Protein AF-A0A528B324-F1 (afdb_monomer_lite)

Sequence (146 aa):
VAGEVAEGSLKGKTLTFVSYGGIYQDGQIAALKEFVDKSGVTLLSDGPTEISKLQAQVESGNVTWDVVDTGDFPPYVYCGKLFQKLDFSKIDTSNIPEGQISECSVPAMNYGVVLMYNTEKYKDNPPKSWKDFFDIEKFPGSRALE

pLDDT: mean 93.95, std 6.39, range [51.62, 98.44]

Structure (mmCIF, N/CA/C/O backbone):
data_AF-A0A528B324-F1
#
_entry.id   AF-A0A528B324-F1
#
loop_
_atom_site.group_PDB
_atom_site.id
_atom_site.type_symbol
_atom_site.label_atom_id
_atom_site.label_alt_id
_atom_site.label_comp_id
_atom_site.label_asym_id
_atom_site.label_entity_id
_atom_site.label_seq_id
_atom_site.pdbx_PDB_ins_code
_atom_site.Cartn_x
_atom_site.Cartn_y
_atom_site.Cartn_z
_atom_site.occupancy
_atom_site.B_iso_or_equiv
_atom_site.auth_seq_id
_atom_site.auth_comp_id
_atom_site.auth_asym_id
_atom_site.auth_atom_id
_atom_site.pdbx_PDB_model_num
ATOM 1 N N . VAL A 1 1 ? -22.427 9.875 6.809 1.00 51.62 1 VAL A N 1
ATOM 2 C CA . VAL A 1 1 ? -22.596 9.150 5.524 1.00 51.62 1 VAL A CA 1
ATOM 3 C C . VAL A 1 1 ? -21.390 8.233 5.320 1.00 51.62 1 VAL A C 1
ATOM 5 O O . VAL A 1 1 ? -20.377 8.467 5.971 1.00 51.62 1 VAL A O 1
ATOM 8 N N . ALA A 1 2 ? -21.481 7.156 4.529 1.00 59.00 2 ALA A N 1
ATOM 9 C CA . ALA A 1 2 ? -20.286 6.379 4.169 1.00 59.00 2 ALA A CA 1
ATOM 10 C C . ALA A 1 2 ? -19.247 7.330 3.544 1.00 59.00 2 ALA A C 1
ATOM 12 O O . ALA A 1 2 ? -19.611 8.168 2.725 1.00 59.00 2 ALA A O 1
ATOM 13 N N . GLY A 1 3 ? -17.996 7.279 4.003 1.00 67.88 3 GLY A N 1
ATOM 14 C CA . GLY A 1 3 ? -16.953 8.230 3.590 1.00 67.88 3 GLY A CA 1
ATOM 15 C C . GLY A 1 3 ? -16.919 9.569 4.347 1.00 67.88 3 GLY A C 1
ATOM 16 O O . GLY A 1 3 ? -15.973 10.329 4.170 1.00 67.88 3 GLY A O 1
ATOM 17 N N . GLU A 1 4 ? -17.873 9.861 5.240 1.00 81.75 4 GLU A N 1
ATOM 18 C CA . GLU A 1 4 ? -17.789 11.026 6.134 1.00 81.75 4 GLU A CA 1
ATOM 19 C C . GLU A 1 4 ? -17.198 10.653 7.495 1.00 81.75 4 GLU A C 1
ATOM 21 O O . GLU A 1 4 ? -17.642 9.716 8.161 1.00 81.75 4 GLU A O 1
ATOM 26 N N . VAL A 1 5 ? -16.234 11.452 7.948 1.00 88.94 5 VAL A N 1
ATOM 27 C CA . VAL A 1 5 ? -15.566 11.278 9.240 1.00 88.94 5 VAL A CA 1
ATOM 28 C C . VAL A 1 5 ? -16.228 12.183 10.271 1.00 88.94 5 VAL A C 1
ATOM 30 O O . VAL A 1 5 ? -16.088 13.404 10.212 1.00 88.94 5 VAL A O 1
ATOM 33 N N . ALA A 1 6 ? -16.956 11.593 11.218 1.00 91.88 6 ALA A N 1
ATOM 34 C CA . ALA A 1 6 ? -17.537 12.347 12.324 1.00 91.88 6 ALA A CA 1
ATOM 35 C C . ALA A 1 6 ? -16.450 12.790 13.321 1.00 91.88 6 ALA A C 1
ATOM 37 O O . ALA A 1 6 ? -15.565 12.005 13.679 1.00 91.88 6 ALA A O 1
ATOM 38 N N . GLU A 1 7 ? -16.554 14.036 13.787 1.00 96.56 7 GLU A N 1
ATOM 39 C CA . GLU A 1 7 ? -15.599 14.656 14.709 1.00 96.56 7 GLU A CA 1
ATOM 40 C C . GLU A 1 7 ? -15.439 13.827 15.994 1.00 96.56 7 GLU A C 1
ATOM 42 O O . GLU A 1 7 ? -16.407 13.527 16.696 1.00 96.56 7 GLU A O 1
ATOM 47 N N . GLY A 1 8 ? -14.204 13.447 16.314 1.00 96.38 8 GLY A N 1
ATOM 48 C CA . GLY A 1 8 ? -13.853 12.674 17.501 1.00 96.38 8 GLY A CA 1
ATOM 49 C C . GLY A 1 8 ? -14.378 11.235 17.540 1.00 96.38 8 GLY A C 1
ATOM 50 O O . GLY A 1 8 ? -14.309 10.611 18.600 1.00 96.38 8 GLY A O 1
ATOM 51 N N . SER A 1 9 ? -14.891 10.706 16.425 1.00 95.31 9 SER A N 1
ATOM 52 C CA . SER A 1 9 ? -15.500 9.367 16.334 1.00 95.31 9 SER A CA 1
ATOM 53 C C . SER A 1 9 ? -14.598 8.214 16.781 1.00 95.31 9 SER A C 1
ATOM 55 O O . SER A 1 9 ? -15.108 7.161 17.161 1.00 95.31 9 SER A O 1
ATOM 57 N N . LEU A 1 10 ? -13.277 8.407 16.775 1.00 96.44 10 LEU A N 1
ATOM 58 C CA . LEU A 1 10 ? -12.278 7.391 17.106 1.00 96.44 10 LEU A CA 1
ATOM 59 C C . LEU A 1 10 ? -11.306 7.846 18.209 1.00 96.44 10 LEU A C 1
ATOM 61 O O . LEU A 1 10 ? -10.233 7.263 18.365 1.00 96.44 10 LEU A O 1
ATOM 65 N N . LYS A 1 11 ? -11.669 8.853 19.018 1.00 97.19 11 LYS A N 1
ATOM 66 C CA . LYS A 1 11 ? -10.834 9.302 20.148 1.00 97.19 11 LYS A CA 1
ATOM 67 C C . LYS A 1 11 ? -10.499 8.148 21.096 1.00 97.19 11 LYS A C 1
ATOM 69 O O . LYS A 1 11 ? -11.376 7.412 21.547 1.00 97.19 11 LYS A O 1
ATOM 74 N N . GLY A 1 12 ? -9.213 8.012 21.420 1.00 97.50 12 GLY A N 1
ATOM 75 C CA . GLY A 1 12 ? -8.701 6.940 22.281 1.00 97.50 12 GLY A CA 1
ATOM 76 C C . GLY A 1 12 ? -8.614 5.569 21.602 1.00 97.50 12 GLY A C 1
ATOM 77 O O . GLY A 1 12 ? -8.335 4.579 22.277 1.00 97.50 12 GLY A O 1
ATOM 78 N N . LYS A 1 13 ? -8.859 5.491 20.289 1.00 98.06 13 LYS A N 1
ATOM 79 C CA . LYS A 1 13 ? -8.572 4.312 19.469 1.00 98.06 13 LYS A CA 1
ATOM 80 C C . LYS A 1 13 ? -7.230 4.478 18.768 1.00 98.06 13 LYS A C 1
ATOM 82 O O . LYS A 1 13 ? -6.793 5.595 18.497 1.00 98.06 13 LYS A O 1
ATOM 87 N N . THR A 1 14 ? -6.619 3.345 18.461 1.00 98.12 14 THR A N 1
ATOM 88 C CA . THR A 1 14 ? -5.399 3.256 17.667 1.00 98.12 14 THR A CA 1
ATOM 89 C C . THR A 1 14 ? -5.721 2.496 16.391 1.00 98.12 14 THR A C 1
ATOM 91 O O . THR A 1 14 ? -6.478 1.530 16.449 1.00 98.12 14 THR A O 1
ATOM 94 N N . LEU A 1 15 ? -5.171 2.954 15.271 1.00 97.94 15 LEU A N 1
ATOM 95 C CA . LEU A 1 15 ? -5.249 2.301 13.970 1.00 97.94 15 LEU A CA 1
ATOM 96 C C . LEU A 1 15 ? -3.831 2.136 13.428 1.00 97.94 15 LEU A C 1
ATOM 98 O O . LEU A 1 15 ? -3.104 3.123 13.341 1.00 97.94 15 LEU A O 1
ATOM 102 N N . THR A 1 16 ? 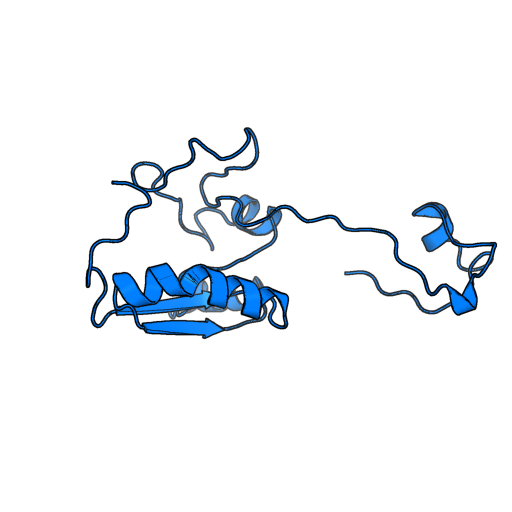-3.441 0.930 13.038 1.00 98.44 16 THR A N 1
ATOM 103 C CA . THR A 1 16 ? -2.162 0.658 12.375 1.00 98.44 16 THR A CA 1
ATOM 104 C C . THR A 1 16 ? -2.370 0.540 10.870 1.00 98.44 16 THR A C 1
ATOM 106 O O . THR A 1 16 ? -3.013 -0.400 10.395 1.00 98.44 16 THR A O 1
ATOM 109 N N . PHE A 1 17 ? -1.796 1.483 10.122 1.00 98.19 17 PHE A N 1
ATOM 110 C CA . PHE A 1 17 ? -1.721 1.444 8.664 1.00 98.19 17 PHE A CA 1
ATOM 111 C C . PHE A 1 17 ? -0.389 0.836 8.213 1.00 98.19 17 PHE A C 1
ATOM 113 O O . PHE A 1 17 ? 0.674 1.183 8.735 1.00 98.19 17 PHE A O 1
ATOM 120 N N . VAL A 1 18 ? -0.443 -0.071 7.243 1.00 98.00 18 VAL A N 1
ATOM 121 C CA . VAL A 1 18 ? 0.716 -0.837 6.775 1.00 98.00 18 VAL A CA 1
ATOM 122 C C . VAL A 1 18 ? 0.862 -0.695 5.274 1.00 98.00 18 VAL A C 1
ATOM 124 O O . VAL A 1 18 ? -0.118 -0.830 4.548 1.00 98.00 18 VAL A O 1
ATOM 127 N N . SER A 1 19 ? 2.081 -0.425 4.817 1.00 97.00 19 SER A N 1
ATOM 128 C CA . SER A 1 19 ? 2.418 -0.307 3.398 1.00 97.00 19 SER A CA 1
ATOM 129 C C . SER A 1 19 ? 3.907 -0.621 3.181 1.00 97.00 19 SER A C 1
ATOM 131 O O . SER A 1 19 ? 4.582 -1.143 4.069 1.00 97.00 19 SER A O 1
ATOM 133 N N . TYR A 1 20 ? 4.431 -0.348 1.989 1.00 94.25 20 TYR A N 1
ATOM 134 C CA . TYR A 1 20 ? 5.774 -0.713 1.529 1.00 94.25 20 TYR A CA 1
ATOM 135 C C . TYR A 1 20 ? 6.892 0.264 1.940 1.00 94.25 20 TYR A C 1
ATOM 137 O O . TYR A 1 20 ? 8.053 0.061 1.585 1.00 94.25 20 TYR A O 1
ATOM 145 N N . GLY A 1 21 ? 6.583 1.308 2.710 1.00 94.12 21 GLY A N 1
ATOM 146 C CA . GLY A 1 21 ? 7.554 2.294 3.178 1.00 94.12 21 GLY A CA 1
ATOM 147 C C . GLY A 1 21 ? 7.946 3.353 2.144 1.00 94.12 21 GLY A C 1
ATOM 148 O O . GLY A 1 21 ? 7.334 3.514 1.084 1.00 94.12 21 GLY A O 1
ATOM 149 N N . GLY A 1 22 ? 8.989 4.110 2.494 1.00 93.81 22 GLY A N 1
ATOM 150 C CA . GLY A 1 22 ? 9.540 5.188 1.674 1.00 93.81 22 GLY A CA 1
ATOM 151 C C . GLY A 1 22 ? 8.537 6.300 1.352 1.00 93.81 22 GLY A C 1
ATOM 152 O O . GLY A 1 22 ? 7.494 6.439 1.987 1.00 93.81 22 GLY A O 1
ATOM 153 N N . ILE A 1 23 ? 8.845 7.064 0.299 1.00 94.81 23 ILE A N 1
ATOM 154 C CA . ILE A 1 23 ? 8.031 8.212 -0.138 1.00 94.81 23 ILE A CA 1
ATOM 155 C C . ILE A 1 23 ? 6.584 7.835 -0.477 1.00 94.81 23 ILE A C 1
ATOM 157 O O . ILE A 1 23 ? 5.694 8.681 -0.442 1.00 94.81 23 ILE A O 1
ATOM 161 N N . TYR A 1 24 ? 6.359 6.569 -0.831 1.00 93.31 24 TYR A N 1
ATOM 162 C CA . TYR A 1 24 ? 5.043 6.059 -1.160 1.00 93.31 24 TYR A CA 1
ATOM 163 C C . TYR A 1 24 ? 4.154 6.007 0.088 1.00 93.31 24 TYR A C 1
ATOM 165 O O . TYR A 1 24 ? 3.102 6.649 0.118 1.00 93.31 24 TYR A O 1
ATOM 173 N N . GLN A 1 25 ? 4.618 5.341 1.150 1.00 96.00 25 GLN A N 1
ATOM 174 C CA . GLN A 1 25 ? 3.884 5.292 2.414 1.00 96.00 25 GLN A CA 1
ATOM 175 C C . GLN A 1 25 ? 3.799 6.667 3.082 1.00 96.00 25 GLN A C 1
ATOM 177 O O . GLN A 1 25 ? 2.744 7.006 3.616 1.00 96.00 25 GLN A O 1
ATOM 182 N N . ASP A 1 26 ? 4.837 7.502 2.985 1.00 96.12 26 ASP A N 1
ATOM 183 C CA . ASP A 1 26 ? 4.781 8.887 3.476 1.00 96.12 26 ASP A CA 1
ATOM 184 C C . ASP A 1 26 ? 3.624 9.668 2.826 1.00 96.12 26 ASP A C 1
ATOM 186 O O . ASP A 1 26 ? 2.877 10.378 3.506 1.00 96.12 26 ASP A O 1
ATOM 190 N N . GLY A 1 27 ? 3.429 9.497 1.513 1.00 96.38 27 GLY A N 1
ATOM 191 C CA . GLY A 1 27 ? 2.314 10.087 0.774 1.00 96.38 27 GLY A CA 1
ATOM 192 C C . GLY A 1 27 ? 0.947 9.574 1.232 1.00 96.38 27 GLY A C 1
ATOM 193 O O . GLY A 1 27 ? 0.019 10.367 1.395 1.00 96.38 27 GLY A O 1
ATOM 194 N N . GLN A 1 28 ? 0.818 8.272 1.499 1.00 96.56 28 GLN A N 1
ATOM 195 C CA . GLN A 1 28 ? -0.420 7.681 2.022 1.00 96.56 28 GLN A CA 1
ATOM 196 C C . GLN A 1 28 ? -0.750 8.203 3.427 1.00 96.56 28 GLN A C 1
ATOM 198 O O . GLN A 1 28 ? -1.884 8.602 3.688 1.00 96.56 28 GLN A O 1
ATOM 203 N N . ILE A 1 29 ? 0.240 8.275 4.321 1.00 97.12 29 ILE A N 1
ATOM 204 C CA . ILE A 1 29 ? 0.065 8.828 5.671 1.00 97.12 29 ILE A CA 1
ATOM 205 C C . ILE A 1 29 ? -0.338 10.306 5.602 1.00 97.12 29 ILE A C 1
ATOM 207 O O . ILE A 1 29 ? -1.242 10.734 6.323 1.00 97.12 29 ILE A O 1
ATOM 211 N N . ALA A 1 30 ? 0.269 11.085 4.702 1.00 96.94 30 ALA A N 1
ATOM 212 C CA . ALA A 1 30 ? -0.131 12.470 4.469 1.00 96.94 30 ALA A CA 1
ATOM 213 C C . ALA A 1 30 ? -1.581 12.577 3.964 1.00 96.94 30 ALA A C 1
ATOM 215 O O . ALA A 1 30 ? -2.324 13.440 4.435 1.00 96.94 30 ALA A O 1
ATOM 216 N N . ALA A 1 31 ? -2.012 11.683 3.069 1.00 95.19 31 ALA A N 1
ATOM 217 C CA . ALA A 1 31 ? -3.391 11.634 2.577 1.00 95.19 31 ALA A CA 1
ATOM 218 C C . ALA A 1 31 ? -4.407 11.276 3.680 1.00 95.19 31 ALA A C 1
ATOM 220 O O . ALA A 1 31 ? -5.537 11.760 3.661 1.00 95.19 31 ALA A O 1
ATOM 221 N N . LEU A 1 32 ? -4.003 10.489 4.682 1.00 95.75 32 LEU A N 1
ATOM 222 C CA . LEU A 1 32 ? -4.840 10.132 5.834 1.00 95.75 32 LEU A CA 1
ATOM 223 C C . LEU A 1 32 ? -4.936 11.239 6.896 1.00 95.75 32 LEU A C 1
ATOM 225 O O . LEU A 1 32 ? -5.742 11.121 7.821 1.00 95.75 32 LEU A O 1
ATOM 229 N N . LYS A 1 33 ? -4.158 12.323 6.786 1.00 96.56 33 LYS A N 1
ATOM 230 C CA . LYS A 1 33 ? -4.074 13.359 7.825 1.00 96.56 33 LYS A CA 1
ATOM 231 C C . LYS A 1 33 ? -5.431 13.962 8.193 1.00 96.56 33 LYS A C 1
ATOM 233 O O . LYS A 1 33 ? -5.725 14.106 9.375 1.00 96.56 33 LYS A O 1
ATOM 238 N N . GLU A 1 34 ? -6.263 14.292 7.209 1.00 96.12 34 GLU A N 1
ATOM 239 C CA . GLU A 1 34 ? -7.579 14.886 7.476 1.00 96.12 34 GLU A CA 1
ATOM 240 C C . GLU A 1 34 ? -8.492 13.925 8.253 1.00 96.12 34 GLU A C 1
ATOM 242 O O . GLU A 1 34 ? -9.180 14.337 9.189 1.00 96.12 34 GLU A O 1
ATOM 247 N N . PHE A 1 35 ? -8.463 12.634 7.905 1.00 95.56 35 PHE A N 1
ATOM 248 C CA . PHE A 1 35 ? -9.181 11.594 8.638 1.00 95.56 35 PHE A CA 1
ATOM 249 C C . PHE A 1 35 ? -8.681 11.489 10.081 1.00 95.56 35 PHE A C 1
ATOM 251 O O . PHE A 1 35 ? -9.498 11.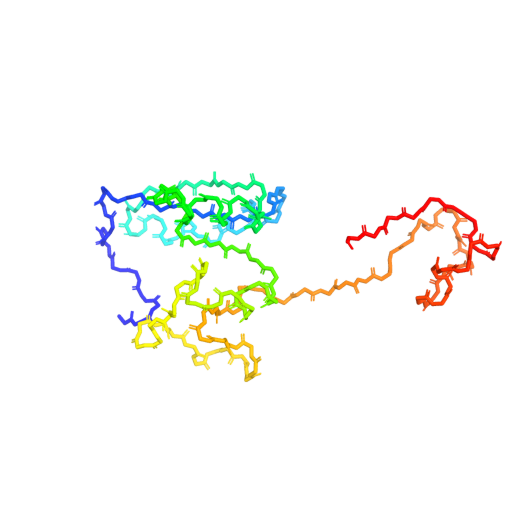419 11.001 1.00 95.56 35 PHE A O 1
ATOM 258 N N . VAL A 1 36 ? -7.364 11.507 10.295 1.00 97.62 36 VAL A N 1
ATOM 259 C CA . VAL A 1 36 ? -6.757 11.440 11.632 1.00 97.62 36 VAL A CA 1
ATOM 260 C C . VAL A 1 36 ? -7.168 12.636 12.484 1.00 97.62 36 VAL A C 1
ATOM 262 O O . VAL A 1 36 ? -7.678 12.446 13.588 1.00 97.62 36 VAL A O 1
ATOM 265 N N . ASP A 1 37 ? -7.019 13.850 11.954 1.00 97.75 37 ASP A N 1
ATOM 266 C CA . ASP A 1 37 ? -7.326 15.085 12.677 1.00 97.75 37 ASP A CA 1
ATOM 267 C C . ASP A 1 37 ? -8.811 15.146 13.077 1.00 97.75 37 ASP A C 1
ATOM 269 O O . ASP A 1 37 ? -9.122 15.429 14.233 1.00 97.75 37 ASP A O 1
ATOM 273 N N . LYS A 1 38 ? -9.730 14.820 12.153 1.00 97.62 38 LYS A N 1
ATOM 274 C CA . LYS A 1 38 ? -11.181 14.831 12.415 1.00 97.62 38 LYS A CA 1
ATOM 275 C C . LYS A 1 38 ? -11.623 13.698 13.331 1.00 97.62 38 LYS A C 1
ATOM 277 O O . LYS A 1 38 ? -12.397 13.909 14.259 1.00 97.62 38 LYS A O 1
ATOM 282 N N . SER A 1 39 ? -11.176 12.469 13.081 1.00 97.56 39 SER A N 1
ATOM 283 C CA . SER A 1 39 ? -11.620 11.310 13.871 1.00 97.56 39 SER A CA 1
ATOM 284 C C . SER A 1 39 ? -11.011 11.286 15.274 1.00 97.56 39 SER A C 1
ATOM 286 O O . SER A 1 39 ? -11.621 10.743 16.198 1.00 97.56 39 SER A O 1
ATOM 288 N N . GLY A 1 40 ? -9.824 11.875 15.448 1.00 98.12 40 GLY A N 1
ATOM 289 C CA . GLY A 1 40 ? -9.045 11.825 16.682 1.00 98.12 40 GLY A CA 1
ATOM 290 C C . GLY A 1 40 ? -8.408 10.460 16.965 1.00 98.12 40 GLY A C 1
ATOM 291 O O . GLY A 1 40 ? -8.070 10.192 18.119 1.00 98.12 40 GLY A O 1
ATOM 292 N N . VAL A 1 41 ? -8.288 9.589 15.956 1.00 98.38 41 VAL A N 1
ATOM 293 C CA . VAL A 1 41 ? -7.596 8.297 16.079 1.00 98.38 41 VAL A CA 1
ATOM 294 C C . VAL A 1 41 ? -6.086 8.499 16.218 1.00 98.38 41 VAL A C 1
ATOM 296 O O . VAL A 1 41 ? -5.506 9.379 15.586 1.00 98.38 41 VAL A O 1
ATOM 299 N N . THR A 1 42 ? -5.418 7.652 16.994 1.00 98.44 42 THR A N 1
ATOM 300 C CA . THR A 1 42 ? -3.956 7.542 16.939 1.00 98.44 42 THR A CA 1
ATOM 301 C C . THR A 1 42 ? -3.579 6.662 15.752 1.00 98.44 42 THR A C 1
ATOM 303 O O . THR A 1 42 ? -3.817 5.455 15.787 1.00 98.44 42 THR A O 1
ATOM 306 N N . LEU A 1 43 ? -2.991 7.244 14.707 1.00 98.31 43 LEU A N 1
ATOM 307 C CA . LEU A 1 43 ? -2.487 6.482 13.564 1.00 98.31 43 LEU A CA 1
ATOM 308 C C . LEU A 1 43 ? -1.054 6.003 13.833 1.00 98.31 43 LEU A C 1
ATOM 310 O O . LEU A 1 43 ? -0.155 6.813 14.060 1.00 98.31 43 LEU A O 1
ATOM 314 N N . LEU A 1 44 ? -0.846 4.691 13.790 1.00 98.19 44 LEU A N 1
ATOM 315 C CA . LEU A 1 44 ? 0.464 4.052 13.733 1.00 98.19 44 LEU A CA 1
ATOM 316 C C . LEU A 1 44 ? 0.780 3.648 12.293 1.00 98.19 44 LEU A C 1
ATOM 318 O O . LEU A 1 44 ? -0.118 3.411 11.487 1.00 98.19 44 LEU A O 1
ATOM 322 N N . SER A 1 45 ? 2.072 3.538 12.001 1.00 97.19 45 SER A N 1
ATOM 323 C CA . SER A 1 45 ? 2.587 3.110 10.705 1.00 97.19 45 SER A CA 1
ATOM 324 C C . SER A 1 45 ? 3.540 1.934 10.909 1.00 97.19 45 SER A C 1
ATOM 326 O O . SER A 1 45 ? 4.456 2.033 11.724 1.00 97.19 45 SER A O 1
ATOM 328 N N . ASP A 1 46 ? 3.339 0.839 10.177 1.00 96.75 46 ASP A N 1
ATOM 329 C CA . ASP A 1 46 ? 4.253 -0.315 10.120 1.00 96.75 46 ASP A CA 1
ATOM 330 C C . ASP A 1 46 ? 4.515 -0.689 8.646 1.00 96.75 46 ASP A C 1
ATOM 332 O O . ASP A 1 46 ? 3.862 -0.177 7.734 1.00 96.75 46 ASP A O 1
ATOM 336 N N . GLY A 1 47 ? 5.500 -1.542 8.395 1.00 93.81 47 GLY A N 1
ATOM 337 C CA . GLY A 1 47 ? 5.887 -1.990 7.062 1.00 93.81 47 GLY A CA 1
ATOM 338 C C . GLY A 1 47 ? 7.243 -2.711 7.060 1.00 93.81 47 GLY A C 1
ATOM 339 O O . GLY A 1 47 ? 7.910 -2.778 8.097 1.00 93.81 47 GLY A O 1
ATOM 340 N N . PRO A 1 48 ? 7.679 -3.252 5.910 1.00 94.88 48 PRO A N 1
ATOM 341 C CA . PRO A 1 48 ? 6.913 -3.372 4.672 1.00 94.88 48 PRO A CA 1
ATOM 342 C C . PRO A 1 48 ? 5.755 -4.376 4.802 1.00 94.88 48 PRO A C 1
ATOM 344 O O . PRO A 1 48 ? 5.742 -5.223 5.702 1.00 94.88 48 PRO A O 1
ATOM 347 N N . THR A 1 49 ? 4.779 -4.285 3.901 1.00 95.25 49 THR A N 1
ATOM 348 C CA . THR A 1 49 ? 3.726 -5.296 3.772 1.00 95.25 49 THR A CA 1
ATOM 349 C C . THR A 1 49 ? 4.331 -6.641 3.376 1.00 95.25 49 THR A C 1
ATOM 351 O O . THR A 1 49 ? 4.836 -6.807 2.270 1.00 95.25 49 THR A O 1
ATOM 354 N N . GLU A 1 50 ? 4.198 -7.629 4.261 1.00 95.00 50 GLU A N 1
ATOM 355 C CA . GLU A 1 50 ? 4.687 -8.994 4.058 1.00 95.00 50 GLU A CA 1
ATOM 356 C C . GLU A 1 50 ? 3.587 -10.000 4.402 1.00 95.00 50 GLU A C 1
ATOM 358 O O . GLU A 1 50 ? 3.114 -10.059 5.542 1.00 95.00 50 GLU A O 1
ATOM 363 N N . ILE A 1 51 ? 3.187 -10.831 3.432 1.00 95.75 51 ILE A N 1
ATOM 364 C CA . ILE A 1 51 ? 2.095 -11.804 3.621 1.00 95.75 51 ILE A CA 1
ATOM 365 C C . ILE A 1 51 ? 2.444 -12.837 4.694 1.00 95.75 51 ILE A C 1
ATOM 367 O O . ILE A 1 51 ? 1.574 -13.245 5.458 1.00 95.75 51 ILE A O 1
ATOM 371 N N . SER A 1 52 ? 3.719 -13.207 4.816 1.00 96.06 52 SER A N 1
ATOM 372 C CA . SER A 1 52 ? 4.206 -14.112 5.862 1.00 96.06 52 SER A CA 1
ATOM 373 C C . SER A 1 52 ? 4.065 -13.517 7.270 1.00 96.06 52 SER A C 1
ATOM 375 O O . SER A 1 52 ? 3.650 -14.221 8.190 1.00 96.06 52 SER A O 1
ATOM 377 N N . LYS A 1 53 ? 4.345 -12.217 7.450 1.00 96.50 53 LYS A N 1
ATOM 378 C CA . LYS A 1 53 ? 4.149 -11.508 8.728 1.00 96.50 53 LYS A CA 1
ATOM 379 C C . LYS A 1 53 ? 2.664 -11.406 9.070 1.00 96.50 53 LYS A C 1
ATOM 381 O O . LYS A 1 53 ? 2.293 -11.629 10.221 1.00 96.50 53 LYS A O 1
ATOM 386 N N . LEU A 1 54 ? 1.821 -11.121 8.080 1.00 97.00 54 LEU A N 1
ATOM 387 C CA . LEU A 1 54 ? 0.371 -11.074 8.255 1.00 97.00 54 LEU A CA 1
ATOM 388 C C . LEU A 1 54 ? -0.189 -12.458 8.627 1.00 97.00 54 LEU A C 1
ATOM 390 O O . LEU A 1 54 ? -0.942 -12.578 9.591 1.00 97.00 54 LEU A O 1
ATOM 394 N N . GLN A 1 55 ? 0.255 -13.516 7.945 1.00 97.62 55 GLN A N 1
ATOM 395 C CA . GLN A 1 55 ? -0.088 -14.897 8.284 1.00 97.62 55 GLN A CA 1
ATOM 396 C C . GLN A 1 55 ? 0.337 -15.260 9.710 1.00 97.62 55 GLN A C 1
ATOM 398 O O . GLN A 1 55 ? -0.485 -15.764 10.471 1.00 97.62 55 GLN A O 1
ATOM 403 N N . ALA A 1 56 ? 1.567 -14.937 10.114 1.00 98.25 56 ALA A N 1
ATOM 404 C CA . ALA A 1 56 ? 2.048 -15.205 11.469 1.00 98.25 56 ALA A CA 1
ATOM 405 C C . ALA A 1 56 ? 1.224 -14.476 12.550 1.00 98.25 56 ALA A C 1
ATOM 407 O O . ALA A 1 56 ? 0.946 -15.039 13.612 1.00 98.25 56 ALA A O 1
ATOM 408 N N . GLN A 1 57 ? 0.800 -13.235 12.293 1.00 98.25 57 GLN A N 1
ATOM 409 C CA . GLN A 1 57 ? -0.080 -12.491 13.201 1.00 98.25 57 GLN A CA 1
ATOM 410 C C . GLN A 1 57 ? -1.448 -13.164 13.354 1.00 98.25 57 GLN A C 1
ATOM 412 O O . GLN A 1 57 ? -1.924 -13.339 14.476 1.00 98.25 57 GLN A O 1
ATOM 417 N N . VAL A 1 58 ? -2.057 -13.584 12.244 1.00 97.88 58 VAL A N 1
ATOM 418 C CA . VAL A 1 58 ? -3.352 -14.279 12.257 1.00 97.88 58 VAL A CA 1
ATOM 419 C C . VAL A 1 58 ? -3.243 -15.635 12.957 1.00 97.88 58 VAL A C 1
ATOM 421 O O . VAL A 1 58 ? -4.049 -15.935 13.834 1.00 97.88 58 VAL A O 1
ATOM 424 N N . GLU A 1 59 ? -2.229 -16.437 12.630 1.00 97.69 59 GLU A N 1
ATOM 425 C CA . GLU A 1 59 ? -2.019 -17.773 13.208 1.00 97.69 59 GLU A CA 1
ATOM 426 C C . GLU A 1 59 ? -1.714 -17.731 14.709 1.00 97.69 59 GLU A C 1
ATOM 428 O O . GLU A 1 59 ? -2.167 -18.596 15.458 1.00 97.69 59 GLU A O 1
ATOM 433 N N . SER A 1 60 ? -0.975 -16.717 15.166 1.00 98.12 60 SER A N 1
ATOM 434 C CA . SER A 1 60 ? -0.695 -16.520 16.594 1.00 98.12 60 SER A CA 1
ATOM 435 C C . SER A 1 60 ? -1.863 -15.903 17.369 1.00 98.12 60 SER A C 1
ATOM 437 O O . SER A 1 60 ? -1.828 -15.880 18.600 1.00 98.12 60 SER A O 1
ATOM 439 N N . GLY A 1 61 ? -2.885 -15.384 16.679 1.00 97.25 61 GLY A N 1
ATOM 440 C CA . GLY A 1 61 ? -3.985 -14.631 17.285 1.00 97.25 61 GLY A CA 1
ATOM 441 C C . GLY A 1 61 ? -3.579 -13.253 17.820 1.00 97.25 61 GLY A C 1
ATOM 442 O O . GLY A 1 61 ? -4.377 -12.607 18.497 1.00 97.25 61 GLY A O 1
ATOM 443 N N . ASN A 1 62 ? -2.360 -12.792 17.529 1.00 97.62 62 ASN A N 1
ATOM 444 C CA . ASN A 1 62 ? -1.831 -11.504 17.969 1.00 97.62 62 ASN A CA 1
ATOM 445 C C . ASN A 1 62 ? -1.755 -10.523 16.791 1.00 97.62 62 ASN A C 1
ATOM 447 O O . ASN A 1 62 ? -0.672 -10.150 16.336 1.00 97.62 62 ASN A O 1
ATOM 451 N N . VAL A 1 63 ? -2.926 -10.150 16.273 1.00 97.69 63 VAL A N 1
ATOM 452 C CA . VAL A 1 63 ? -3.056 -9.215 15.150 1.00 97.69 63 VAL A CA 1
ATOM 453 C C . VAL A 1 63 ? -2.888 -7.780 15.643 1.00 97.69 63 VAL A C 1
ATOM 455 O O . VAL A 1 63 ? -3.633 -7.321 16.506 1.00 97.69 63 VAL A O 1
ATOM 458 N N . THR A 1 64 ?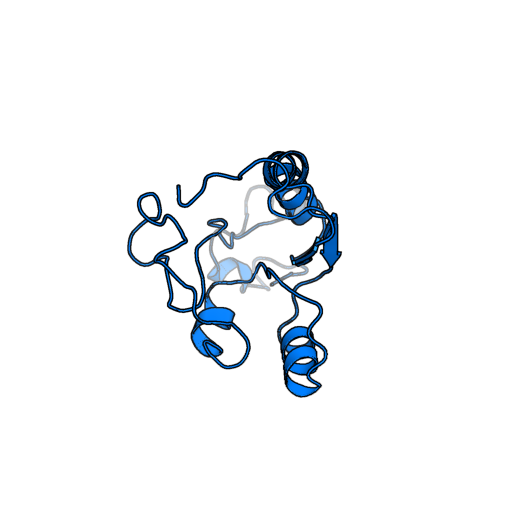 -1.908 -7.077 15.084 1.00 97.06 64 THR A N 1
ATOM 459 C CA . THR A 1 64 ? -1.613 -5.662 15.348 1.00 97.06 64 THR A CA 1
ATOM 460 C C . THR A 1 64 ? -1.819 -4.771 14.122 1.00 97.06 64 THR A C 1
ATOM 462 O O . THR A 1 64 ? -1.784 -3.547 14.249 1.00 97.06 64 THR A O 1
ATOM 465 N N . TRP A 1 65 ? -1.999 -5.365 12.940 1.00 98.00 65 TRP A N 1
ATOM 466 C CA . TRP A 1 65 ? -2.250 -4.673 11.676 1.00 98.00 65 TRP A CA 1
ATOM 467 C C . TRP A 1 65 ? -3.751 -4.530 11.416 1.00 98.00 65 TRP A C 1
ATOM 469 O O . TRP A 1 65 ? -4.466 -5.530 11.432 1.00 98.00 65 TRP A O 1
ATOM 479 N N . ASP A 1 66 ? -4.210 -3.305 11.137 1.00 97.69 66 ASP A N 1
ATOM 480 C CA . ASP A 1 66 ? -5.633 -3.017 10.912 1.00 97.69 66 ASP A CA 1
ATOM 481 C C . ASP A 1 66 ? -5.960 -2.810 9.428 1.00 97.69 66 ASP A C 1
ATOM 483 O O . ASP A 1 66 ? -6.874 -3.436 8.894 1.00 97.69 66 ASP A O 1
ATOM 487 N N . VAL A 1 67 ? -5.214 -1.930 8.751 1.00 96.81 67 VAL A N 1
ATOM 488 C CA . VAL A 1 67 ? -5.389 -1.624 7.323 1.00 96.81 67 VAL A CA 1
ATOM 489 C C . VAL A 1 67 ? -4.064 -1.854 6.621 1.00 96.81 67 VAL A C 1
ATOM 491 O O . VAL A 1 67 ? -3.059 -1.234 6.964 1.00 96.81 67 VAL A O 1
ATOM 494 N N . VAL A 1 68 ? -4.068 -2.753 5.642 1.00 97.38 68 VAL A N 1
ATOM 495 C CA . VAL A 1 68 ? -2.858 -3.196 4.952 1.00 97.38 68 VAL A CA 1
ATOM 496 C C . VAL A 1 68 ? -2.998 -2.896 3.471 1.00 97.38 68 VAL A C 1
ATOM 498 O O . VAL A 1 68 ? -3.900 -3.414 2.815 1.00 97.38 68 VAL A O 1
ATOM 501 N N . ASP A 1 69 ? -2.100 -2.064 2.959 1.00 96.31 69 ASP A N 1
ATOM 502 C CA . ASP A 1 69 ? -1.903 -1.865 1.532 1.00 96.31 69 ASP A CA 1
ATOM 503 C C . ASP A 1 69 ? -1.112 -3.040 0.951 1.00 96.31 69 ASP A C 1
ATOM 505 O O . ASP A 1 69 ? -0.066 -3.423 1.481 1.00 96.31 69 ASP A O 1
ATOM 509 N N . THR A 1 70 ? -1.629 -3.634 -0.119 1.00 94.12 70 THR A N 1
ATOM 510 C CA . THR A 1 70 ? -1.084 -4.829 -0.772 1.00 94.12 70 THR A CA 1
ATOM 511 C C . THR A 1 70 ? -1.246 -4.705 -2.287 1.00 94.12 70 THR A C 1
ATOM 513 O O . THR A 1 70 ? -2.057 -3.922 -2.775 1.00 94.12 70 THR A O 1
ATOM 516 N N . GLY A 1 71 ? -0.582 -5.584 -3.043 1.00 91.00 71 GLY A N 1
ATOM 517 C CA . GLY A 1 71 ? -1.042 -5.920 -4.396 1.00 91.00 71 GLY A CA 1
ATOM 518 C C . GLY A 1 71 ? -2.478 -6.478 -4.406 1.00 91.00 71 GLY A C 1
ATOM 519 O O . GLY A 1 71 ? -3.045 -6.813 -3.365 1.00 91.00 71 GLY A O 1
ATOM 520 N N . ASP A 1 72 ? -3.073 -6.626 -5.584 1.00 89.00 72 ASP A N 1
ATOM 521 C CA . ASP A 1 72 ? -4.440 -7.139 -5.764 1.00 89.00 72 ASP A CA 1
ATOM 522 C C . ASP A 1 72 ? -4.575 -8.645 -5.457 1.00 89.00 72 ASP A C 1
ATOM 524 O O . ASP A 1 72 ? -5.602 -9.108 -4.952 1.00 89.00 72 ASP A O 1
ATOM 528 N N . PHE A 1 73 ? -3.523 -9.420 -5.722 1.00 91.81 73 PHE A N 1
ATOM 529 C CA . PHE A 1 73 ? -3.551 -10.877 -5.620 1.00 91.81 73 PHE A CA 1
ATOM 530 C C . PHE A 1 73 ? -3.676 -11.432 -4.183 1.00 91.81 73 PHE A C 1
ATOM 532 O O . PHE A 1 73 ? -4.486 -12.342 -3.976 1.00 91.81 73 PHE A O 1
ATOM 539 N N . PRO A 1 74 ? -2.948 -10.940 -3.156 1.00 95.06 74 PRO A N 1
ATOM 540 C CA . PRO A 1 74 ? -3.074 -11.471 -1.796 1.00 95.06 74 PRO A CA 1
ATOM 541 C C . PRO A 1 74 ? -4.483 -11.413 -1.178 1.00 95.06 74 PRO A C 1
ATOM 543 O O . PRO A 1 74 ? -4.933 -12.457 -0.690 1.00 95.06 74 PRO A O 1
ATOM 546 N N . PRO A 1 75 ? -5.218 -10.281 -1.196 1.00 95.06 75 PRO A N 1
ATOM 547 C CA . PRO A 1 75 ? -6.572 -10.241 -0.651 1.00 95.06 75 PRO A CA 1
ATOM 548 C C . PRO A 1 75 ? -7.549 -11.085 -1.466 1.00 95.06 75 PRO A C 1
ATOM 550 O O . PRO A 1 75 ? -8.512 -11.580 -0.892 1.00 95.06 75 PRO A O 1
ATOM 553 N N . TYR A 1 76 ? -7.284 -11.334 -2.753 1.00 93.62 76 TYR A N 1
ATOM 554 C CA . TYR A 1 76 ? -8.060 -12.281 -3.553 1.00 93.62 76 TYR A CA 1
ATOM 555 C C . TYR A 1 76 ? -7.843 -13.737 -3.100 1.00 93.62 76 TYR A C 1
ATOM 557 O O . TYR A 1 76 ? -8.803 -14.456 -2.823 1.00 93.62 76 TYR A O 1
ATOM 565 N N . VAL A 1 77 ? -6.589 -14.181 -2.970 1.00 96.38 77 VAL A N 1
ATOM 566 C CA . VAL A 1 77 ? -6.254 -15.581 -2.633 1.00 96.38 77 VAL A CA 1
ATOM 567 C C . VAL A 1 77 ? -6.568 -15.935 -1.181 1.00 96.38 77 VAL A C 1
ATOM 569 O O . VAL A 1 77 ? -6.995 -17.056 -0.886 1.00 96.38 77 VAL A O 1
ATOM 572 N N . TYR A 1 78 ? -6.346 -14.998 -0.262 1.00 97.56 78 TYR A N 1
ATOM 573 C CA . TYR A 1 78 ? -6.454 -15.237 1.176 1.00 97.56 78 TYR A CA 1
ATOM 574 C C . TYR A 1 78 ? -7.676 -14.562 1.818 1.00 97.56 78 TYR A C 1
ATOM 576 O O . TYR A 1 78 ? -7.714 -14.388 3.042 1.00 97.56 78 TYR A O 1
ATOM 584 N N . CYS A 1 79 ? -8.689 -14.213 1.020 1.00 97.88 79 CYS A N 1
ATOM 585 C CA . CYS A 1 79 ? -9.942 -13.651 1.519 1.00 97.88 79 CYS A CA 1
ATOM 586 C C . CYS A 1 79 ? -10.621 -14.588 2.531 1.00 97.88 79 CYS A C 1
ATOM 588 O O . CYS A 1 79 ? -10.729 -15.797 2.313 1.00 97.88 79 CYS A O 1
ATOM 590 N N . GLY A 1 80 ? -11.060 -14.039 3.664 1.00 96.94 80 GLY A N 1
ATOM 591 C CA . GLY A 1 80 ? -11.669 -14.785 4.769 1.00 96.94 80 GLY A CA 1
ATOM 592 C C . GLY A 1 80 ? -10.694 -15.648 5.578 1.00 96.94 80 GLY A C 1
ATOM 593 O O . GLY A 1 80 ? -11.126 -16.312 6.518 1.00 96.94 80 GLY A O 1
ATOM 594 N N . LYS A 1 81 ? -9.402 -15.653 5.227 1.00 97.12 81 LYS A N 1
ATOM 595 C CA . LYS A 1 81 ? -8.335 -16.343 5.969 1.00 97.12 81 LYS A CA 1
ATOM 596 C C . LYS A 1 81 ? -7.399 -15.339 6.620 1.00 97.12 81 LYS A C 1
ATOM 598 O O . LYS A 1 81 ? -7.264 -15.316 7.833 1.00 97.12 81 LYS A O 1
ATOM 603 N N . LEU A 1 82 ? -6.769 -14.518 5.785 1.00 97.81 82 LEU A N 1
ATOM 604 C CA . LEU A 1 82 ? -5.816 -13.493 6.190 1.00 97.81 82 LEU A CA 1
ATOM 605 C C . LEU A 1 82 ? -6.439 -12.095 6.156 1.00 97.81 82 LEU A C 1
ATOM 607 O O . LEU A 1 82 ? -6.107 -11.248 6.975 1.00 97.81 82 LEU A O 1
ATOM 611 N N . PHE A 1 83 ? -7.379 -11.880 5.236 1.00 97.94 83 PHE A N 1
ATOM 612 C CA . PHE A 1 83 ? -8.084 -10.616 5.061 1.00 97.94 83 PHE A CA 1
ATOM 613 C C . PHE A 1 83 ? -9.554 -10.781 5.426 1.00 97.94 83 PHE A C 1
ATOM 615 O O . PHE A 1 83 ? -10.178 -11.793 5.094 1.00 97.94 83 PHE A O 1
ATOM 622 N N . GLN A 1 84 ? -10.116 -9.791 6.111 1.00 97.25 84 GLN A N 1
ATOM 623 C CA . GLN A 1 84 ? -11.535 -9.787 6.446 1.00 97.25 84 GLN A CA 1
ATOM 624 C C . GLN A 1 84 ? -12.370 -9.412 5.224 1.00 97.25 84 GLN A C 1
ATOM 626 O O . GLN A 1 84 ? -11.971 -8.566 4.425 1.00 97.25 84 GLN A O 1
ATOM 631 N N . LYS A 1 85 ? -13.557 -10.018 5.104 1.00 97.69 85 LYS A N 1
ATOM 632 C CA . LYS A 1 85 ? -14.545 -9.556 4.128 1.00 97.69 85 LYS A CA 1
ATOM 633 C C . LYS A 1 85 ? -14.979 -8.142 4.490 1.00 97.69 85 LYS A C 1
ATOM 635 O O . LYS A 1 85 ? -15.299 -7.874 5.650 1.00 97.69 85 LYS A O 1
ATOM 640 N N . LEU A 1 86 ? -15.000 -7.263 3.501 1.00 95.94 86 LEU A N 1
ATOM 641 C CA . LEU A 1 86 ? -15.374 -5.873 3.683 1.00 95.94 86 LEU A CA 1
ATOM 642 C C . LEU A 1 86 ? -16.895 -5.721 3.759 1.00 95.94 86 LEU A C 1
ATOM 644 O O . LEU A 1 86 ? -17.655 -6.354 3.027 1.00 95.94 86 LEU A O 1
ATOM 648 N N . ASP A 1 87 ? -17.338 -4.839 4.650 1.00 94.31 87 ASP A N 1
ATOM 649 C CA . ASP A 1 87 ? -18.740 -4.452 4.772 1.00 94.31 87 ASP A CA 1
ATOM 650 C C . ASP A 1 87 ? -19.035 -3.270 3.838 1.00 94.31 87 ASP A C 1
ATOM 652 O O . ASP A 1 87 ? -18.933 -2.101 4.219 1.00 94.31 87 ASP A O 1
ATOM 656 N N . PHE A 1 88 ? -19.416 -3.581 2.599 1.00 91.38 88 PHE A N 1
ATOM 657 C CA . PHE A 1 88 ? -19.724 -2.582 1.572 1.00 91.38 88 PHE A CA 1
ATOM 658 C C . PHE A 1 88 ? -20.972 -1.740 1.863 1.00 91.38 88 PHE A C 1
ATOM 660 O O . PHE A 1 88 ? -21.197 -0.743 1.187 1.00 91.38 88 PHE A O 1
ATOM 667 N N . SER A 1 89 ? -21.754 -2.058 2.903 1.00 90.94 89 SER A N 1
ATOM 668 C CA . SER A 1 89 ? -22.800 -1.138 3.372 1.00 90.94 89 SER A CA 1
ATOM 669 C C . SER A 1 89 ? -22.223 0.122 4.035 1.00 90.94 89 SER A C 1
ATOM 671 O O . SER A 1 89 ? -22.926 1.122 4.184 1.00 90.94 89 SER A O 1
ATOM 673 N N . LYS A 1 90 ? -20.939 0.090 4.422 1.00 89.00 90 LYS A N 1
ATOM 674 C CA . LYS A 1 90 ? -20.220 1.185 5.095 1.00 89.00 90 LYS A CA 1
ATOM 675 C C . LYS A 1 90 ? -19.142 1.839 4.235 1.00 89.00 90 LYS A C 1
ATOM 677 O O . LYS A 1 90 ? -18.617 2.878 4.631 1.00 89.00 90 LYS A O 1
ATOM 682 N N . ILE A 1 91 ? -18.801 1.241 3.097 1.00 89.31 91 ILE A N 1
ATOM 683 C CA . ILE A 1 91 ? -17.739 1.707 2.204 1.00 89.31 91 ILE A CA 1
ATOM 684 C C . ILE A 1 91 ? -18.388 2.232 0.932 1.00 89.31 91 ILE A C 1
ATOM 686 O O . ILE A 1 91 ? -19.028 1.476 0.202 1.00 89.31 91 ILE A O 1
ATOM 690 N N . ASP A 1 92 ? -18.210 3.525 0.666 1.00 89.44 92 ASP A N 1
ATOM 691 C CA . ASP A 1 92 ? -18.643 4.100 -0.600 1.00 89.44 92 ASP A CA 1
ATOM 692 C C . ASP A 1 92 ? -17.724 3.621 -1.727 1.00 89.44 92 ASP A C 1
ATOM 694 O O . ASP A 1 92 ? -16.520 3.872 -1.733 1.00 89.44 92 ASP A O 1
ATOM 698 N N . THR A 1 93 ? -18.313 2.900 -2.673 1.00 90.81 93 THR A N 1
ATOM 699 C CA . THR A 1 93 ? -17.631 2.333 -3.838 1.00 90.81 93 THR A CA 1
ATOM 700 C C . THR A 1 93 ? -18.150 2.914 -5.147 1.00 90.81 93 THR A C 1
ATOM 702 O O . THR A 1 93 ? -17.702 2.500 -6.214 1.00 90.81 93 THR A O 1
ATOM 705 N N . SER A 1 94 ? -19.052 3.904 -5.109 1.00 90.50 94 SER A N 1
ATOM 706 C CA . SER A 1 94 ? -19.709 4.419 -6.317 1.00 90.50 94 SER A CA 1
ATOM 707 C C . SER A 1 94 ? -18.748 5.087 -7.302 1.00 90.50 94 SER A C 1
ATOM 709 O O . SER A 1 94 ? -19.079 5.242 -8.473 1.00 90.50 94 SER A O 1
ATOM 711 N N . ASN A 1 95 ? -17.574 5.509 -6.825 1.00 88.88 95 ASN A N 1
ATOM 712 C CA . ASN A 1 95 ? -16.537 6.168 -7.620 1.00 88.88 95 ASN A CA 1
ATOM 713 C C . ASN A 1 95 ? -15.416 5.217 -8.070 1.00 88.88 95 ASN A C 1
ATOM 715 O O . ASN A 1 95 ? -14.441 5.663 -8.675 1.00 88.88 95 ASN A O 1
ATOM 719 N N . ILE A 1 96 ? -15.524 3.923 -7.763 1.00 90.12 96 ILE A N 1
ATOM 720 C CA . ILE A 1 96 ? -14.506 2.930 -8.104 1.00 90.12 96 ILE A CA 1
ATOM 721 C C . ILE A 1 96 ? -14.867 2.275 -9.447 1.00 90.12 96 ILE A C 1
ATOM 723 O O . ILE A 1 96 ? -16.008 1.837 -9.616 1.00 90.12 96 ILE A O 1
ATOM 727 N N . PRO A 1 97 ? -13.925 2.181 -10.407 1.00 88.31 97 PRO A N 1
ATOM 728 C CA . PRO A 1 97 ? -14.165 1.489 -11.667 1.00 88.31 97 PRO A CA 1
ATOM 729 C C . PRO A 1 97 ? -14.582 0.028 -11.473 1.00 88.31 97 PRO A C 1
ATOM 731 O O . PRO A 1 97 ? -14.106 -0.668 -10.572 1.00 88.31 97 PRO A O 1
ATOM 734 N N . GLU A 1 98 ? -15.442 -0.455 -12.369 1.00 89.06 98 GLU A N 1
ATOM 735 C CA . GLU A 1 98 ? -15.883 -1.848 -12.366 1.00 89.06 98 GLU A CA 1
ATOM 736 C C . GLU A 1 98 ? -14.689 -2.813 -12.481 1.00 89.06 98 GLU A C 1
ATOM 738 O O . GLU A 1 98 ? -13.714 -2.551 -13.187 1.00 89.06 98 GLU A O 1
ATOM 743 N N . GLY A 1 99 ? -14.764 -3.938 -11.767 1.00 89.06 99 GLY A N 1
ATOM 744 C CA . GLY A 1 99 ? -13.734 -4.979 -11.782 1.00 89.06 99 GLY A CA 1
ATOM 745 C C . GLY A 1 99 ? -12.541 -4.735 -10.854 1.00 89.06 99 GLY A C 1
ATOM 746 O O . GLY A 1 99 ? -11.655 -5.582 -10.804 1.00 89.06 99 GLY A O 1
ATOM 747 N N . GLN A 1 100 ? -12.511 -3.629 -10.100 1.00 89.94 100 GLN A N 1
ATOM 748 C CA . GLN A 1 100 ? -11.413 -3.326 -9.167 1.00 89.94 100 GLN A CA 1
ATOM 749 C C . GLN A 1 100 ? -11.719 -3.653 -7.696 1.00 89.94 100 GLN A C 1
ATOM 751 O O . GLN A 1 100 ? -10.852 -3.500 -6.842 1.00 89.94 100 GLN A O 1
ATOM 756 N N . ILE A 1 101 ? -12.938 -4.100 -7.384 1.00 92.44 101 ILE A N 1
ATOM 757 C CA . ILE A 1 101 ? -13.378 -4.425 -6.020 1.00 92.44 101 ILE A CA 1
ATOM 758 C C . ILE A 1 101 ? -13.436 -5.943 -5.854 1.00 92.44 101 ILE A C 1
ATOM 760 O O . ILE A 1 101 ? -13.972 -6.641 -6.716 1.00 92.44 101 ILE A O 1
ATOM 764 N N . SER A 1 102 ? -12.936 -6.449 -4.726 1.00 92.50 102 SER A N 1
ATOM 765 C CA . SER A 1 102 ? -13.099 -7.849 -4.317 1.00 92.50 102 SER A CA 1
ATOM 766 C C . SER A 1 102 ? -13.861 -7.945 -2.995 1.00 92.50 102 SER A C 1
ATOM 768 O O . SER A 1 102 ? -14.082 -6.941 -2.328 1.00 92.50 102 SER A O 1
ATOM 770 N N . GLU A 1 103 ? -14.233 -9.151 -2.558 1.00 95.19 103 GLU A N 1
ATOM 771 C CA . GLU A 1 103 ? -14.880 -9.331 -1.247 1.00 95.19 103 GLU A CA 1
ATOM 772 C C . GLU A 1 103 ? -14.031 -8.825 -0.066 1.00 95.19 103 GLU A C 1
ATOM 774 O O . GLU A 1 103 ? -14.586 -8.500 0.981 1.00 95.19 103 GLU A O 1
ATOM 779 N N . CYS A 1 104 ? -12.705 -8.772 -0.218 1.00 97.06 104 CYS A N 1
ATOM 780 C CA . CYS A 1 104 ? -11.755 -8.451 0.849 1.00 97.06 104 CYS A CA 1
ATOM 781 C C . CYS A 1 104 ? -10.872 -7.227 0.548 1.00 97.06 104 CYS A C 1
ATOM 783 O O . CYS A 1 104 ? -9.956 -6.942 1.318 1.00 97.06 104 CYS A O 1
ATOM 785 N N . SER A 1 105 ? -11.103 -6.504 -0.554 1.00 95.12 105 SER A N 1
ATOM 786 C CA . SER A 1 105 ? -10.291 -5.335 -0.915 1.00 95.12 105 SER A CA 1
ATOM 787 C C . SER A 1 105 ? -11.049 -4.286 -1.725 1.00 95.12 105 SER A C 1
ATOM 789 O O . SER A 1 105 ? -11.967 -4.588 -2.490 1.00 95.12 105 SER A O 1
ATOM 791 N N . VAL A 1 106 ? -10.599 -3.041 -1.573 1.00 94.38 106 VAL A N 1
ATOM 792 C CA . VAL A 1 106 ? -10.918 -1.898 -2.435 1.00 94.38 106 VAL A CA 1
ATOM 793 C C . VAL A 1 106 ? -9.612 -1.296 -2.960 1.00 94.38 106 VAL A C 1
ATOM 795 O O . VAL A 1 106 ? -8.607 -1.345 -2.246 1.00 94.38 106 VAL A O 1
ATOM 798 N N . PRO A 1 107 ? -9.587 -0.738 -4.181 1.00 92.06 107 PRO A N 1
ATOM 799 C CA . PRO A 1 107 ? -8.371 -0.166 -4.739 1.00 92.06 107 PRO A CA 1
ATOM 800 C C . PRO A 1 107 ? -8.016 1.141 -4.022 1.00 92.06 107 PRO A C 1
ATOM 802 O O . PRO A 1 107 ? -8.833 2.058 -3.945 1.00 92.06 107 PRO A O 1
ATOM 805 N N . ALA A 1 108 ? -6.780 1.238 -3.529 1.00 88.06 108 ALA A N 1
ATOM 806 C CA . ALA A 1 108 ? -6.222 2.479 -2.986 1.00 88.06 108 ALA A CA 1
ATOM 807 C C . ALA A 1 108 ? -5.480 3.296 -4.059 1.00 88.06 108 ALA A C 1
ATOM 809 O O . ALA A 1 108 ? -5.491 4.525 -4.035 1.00 88.06 108 ALA A O 1
ATOM 810 N N . MET A 1 109 ? -4.857 2.616 -5.026 1.00 87.12 109 MET A N 1
ATOM 811 C CA . MET A 1 109 ? -4.191 3.226 -6.173 1.00 87.12 109 MET A CA 1
ATOM 812 C C . MET A 1 109 ? -4.152 2.263 -7.366 1.00 87.12 109 MET A C 1
ATOM 814 O O . MET A 1 109 ? -4.281 1.053 -7.203 1.00 87.12 109 MET A O 1
ATOM 818 N N . ASN A 1 110 ? -3.906 2.800 -8.562 1.00 86.44 110 ASN A N 1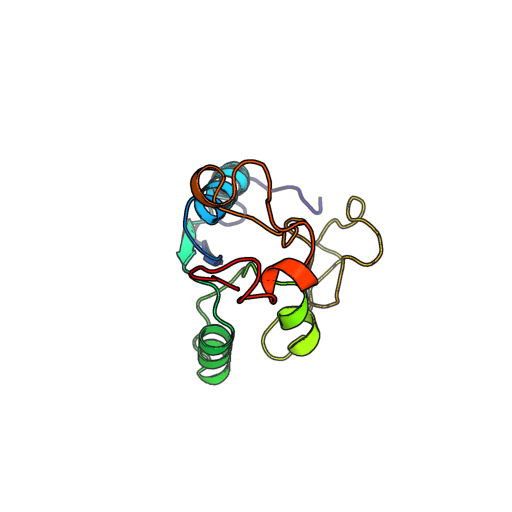
ATOM 819 C CA . ASN A 1 110 ? -3.491 2.013 -9.722 1.00 86.44 110 ASN A CA 1
ATOM 820 C C . ASN A 1 110 ? -2.010 2.309 -9.997 1.00 86.44 110 ASN A C 1
ATOM 822 O O . ASN A 1 110 ? -1.609 3.474 -10.009 1.00 86.44 110 ASN A O 1
ATOM 826 N N . TYR A 1 111 ? -1.208 1.273 -10.232 1.00 84.69 111 TYR A N 1
ATOM 827 C CA . TYR A 1 111 ? 0.208 1.392 -10.581 1.00 84.69 111 TYR A CA 1
ATOM 828 C C . TYR A 1 111 ? 0.532 0.541 -11.810 1.00 84.69 111 TYR A C 1
ATOM 830 O O . TYR A 1 111 ? -0.258 -0.305 -12.229 1.00 84.69 111 TYR A O 1
ATOM 838 N N . GLY A 1 112 ? 1.687 0.798 -12.419 1.00 85.31 112 GLY A N 1
ATOM 839 C CA . GLY A 1 112 ? 2.162 0.051 -13.575 1.00 85.31 112 GLY A CA 1
ATOM 840 C C . GLY A 1 112 ? 3.595 -0.409 -13.372 1.00 85.31 112 GLY A C 1
ATOM 841 O O . GLY A 1 112 ? 4.459 0.393 -13.021 1.00 85.31 112 GLY A O 1
ATOM 842 N N . VAL A 1 113 ? 3.851 -1.685 -13.651 1.00 86.44 113 VAL A N 1
ATOM 843 C CA . VAL A 1 113 ? 5.214 -2.206 -13.779 1.00 86.44 113 VAL A CA 1
ATOM 844 C C . VAL A 1 113 ? 5.721 -1.838 -15.167 1.00 86.44 113 VAL A C 1
ATOM 846 O O . VAL A 1 113 ? 5.192 -2.294 -16.184 1.00 86.44 113 VAL A O 1
ATOM 849 N N . VAL A 1 114 ? 6.732 -0.975 -15.215 1.00 91.38 114 VAL A N 1
ATOM 850 C CA . VAL A 1 114 ? 7.280 -0.436 -16.463 1.00 91.38 114 VAL A CA 1
ATOM 851 C C . VAL A 1 114 ? 8.736 -0.836 -16.645 1.00 91.38 114 VAL A C 1
ATOM 853 O O . VAL A 1 114 ? 9.493 -0.986 -15.688 1.00 91.38 114 VAL A O 1
ATOM 856 N N . LEU A 1 115 ? 9.149 -0.980 -17.903 1.00 93.88 115 LEU A N 1
ATOM 857 C CA . LEU A 1 115 ? 10.549 -1.189 -18.242 1.00 93.88 115 LEU A CA 1
ATOM 858 C C . LEU A 1 115 ? 11.320 0.125 -18.066 1.00 93.88 115 LEU A C 1
ATOM 860 O O . LEU A 1 115 ? 11.113 1.078 -18.817 1.00 93.88 115 LEU A O 1
ATOM 864 N N . MET A 1 116 ? 12.244 0.152 -17.107 1.00 94.38 116 MET A N 1
ATOM 865 C CA . MET A 1 116 ? 13.176 1.262 -16.897 1.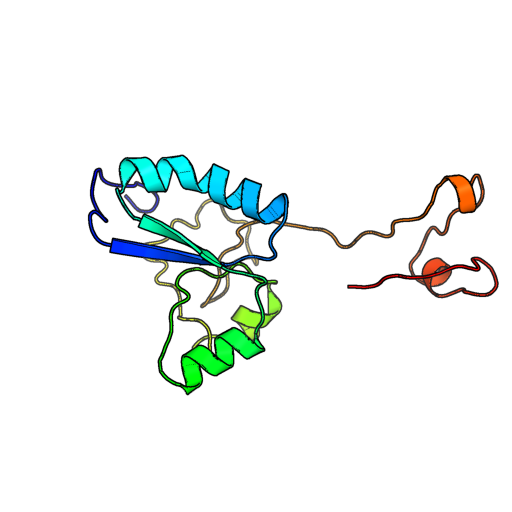00 94.38 116 MET A CA 1
ATOM 866 C C . MET A 1 116 ? 14.602 0.851 -17.268 1.00 94.38 116 MET A C 1
ATOM 868 O O . MET A 1 116 ? 14.986 -0.313 -17.150 1.00 94.38 116 MET A O 1
ATOM 872 N N . TYR A 1 117 ? 15.411 1.812 -17.716 1.00 95.19 117 TYR A N 1
ATOM 873 C CA . TYR A 1 117 ? 16.800 1.574 -18.101 1.00 95.19 117 TYR A CA 1
ATOM 874 C C . TYR A 1 117 ? 17.688 2.788 -17.801 1.00 95.19 117 TYR A C 1
ATOM 876 O O . TYR A 1 117 ? 17.220 3.923 -17.738 1.00 95.19 117 TYR A O 1
ATOM 884 N N . ASN A 1 118 ? 18.994 2.553 -17.645 1.00 96.31 118 ASN A N 1
ATOM 885 C CA . ASN A 1 118 ? 19.978 3.625 -17.495 1.00 96.31 118 ASN A CA 1
ATOM 886 C C . ASN A 1 118 ? 20.263 4.269 -18.867 1.00 96.31 118 ASN A C 1
ATOM 888 O O . ASN A 1 118 ? 20.814 3.623 -19.766 1.00 96.31 118 ASN A O 1
ATOM 892 N N . THR A 1 119 ? 19.891 5.539 -19.020 1.00 95.81 119 THR A N 1
ATOM 893 C CA . THR A 1 119 ? 20.028 6.305 -20.268 1.00 95.81 119 THR A CA 1
ATOM 894 C C . THR A 1 119 ? 21.483 6.574 -20.651 1.00 95.81 119 THR A C 1
ATOM 896 O O . THR A 1 119 ? 21.802 6.578 -21.836 1.00 95.81 119 THR A O 1
ATOM 899 N N . GLU A 1 120 ? 22.393 6.717 -19.688 1.00 95.62 120 GLU A N 1
ATOM 900 C CA . GLU A 1 120 ? 23.827 6.908 -19.945 1.00 95.62 120 GLU A CA 1
ATOM 901 C C . GLU A 1 120 ? 24.475 5.645 -20.513 1.00 95.62 120 GLU A C 1
ATOM 903 O O . GLU A 1 120 ? 25.382 5.714 -21.348 1.00 95.62 120 GLU A O 1
ATOM 908 N N . LYS A 1 121 ? 23.986 4.483 -20.071 1.00 94.38 121 LYS A N 1
ATOM 909 C CA . LYS A 1 121 ? 24.486 3.181 -20.504 1.00 94.38 121 LYS A CA 1
ATOM 910 C C . LYS A 1 121 ? 24.011 2.813 -21.903 1.00 94.38 121 LYS A C 1
ATOM 912 O O . LYS A 1 121 ? 24.825 2.405 -22.727 1.00 94.38 121 LYS A O 1
ATOM 917 N N . TYR A 1 122 ? 22.707 2.913 -22.152 1.00 95.00 122 TYR A N 1
ATOM 918 C CA . TYR A 1 122 ? 22.117 2.421 -23.399 1.00 95.00 122 TYR A CA 1
ATOM 919 C C . TYR A 1 122 ? 21.948 3.501 -24.474 1.00 95.00 122 TYR A C 1
ATOM 921 O O . TYR A 1 122 ? 21.799 3.148 -25.641 1.00 95.00 122 TYR A O 1
ATOM 929 N N . LYS A 1 123 ? 22.038 4.790 -24.113 1.00 93.81 123 LYS A N 1
ATOM 930 C CA . LYS A 1 123 ? 22.027 5.947 -25.026 1.00 93.81 123 LYS A CA 1
ATOM 931 C C . LYS A 1 123 ? 20.959 5.805 -26.120 1.00 93.81 123 LYS A C 1
ATOM 933 O O . LYS A 1 123 ? 19.778 5.682 -25.806 1.00 93.81 123 LYS A O 1
ATOM 938 N N . ASP A 1 124 ? 21.383 5.762 -27.382 1.00 95.25 124 ASP A N 1
ATOM 939 C CA . ASP A 1 124 ? 20.515 5.699 -28.562 1.00 95.25 124 ASP A CA 1
ATOM 940 C C . ASP A 1 124 ? 19.977 4.286 -28.870 1.00 95.25 124 ASP A C 1
ATOM 942 O O . ASP A 1 124 ? 19.136 4.121 -29.755 1.00 95.25 124 ASP A O 1
ATOM 946 N N . ASN A 1 125 ? 20.425 3.258 -28.140 1.00 94.94 125 ASN A N 1
ATOM 947 C CA . ASN A 1 125 ? 19.989 1.868 -28.297 1.00 94.94 125 ASN A CA 1
ATOM 948 C C . ASN A 1 125 ? 19.416 1.277 -26.987 1.00 94.94 125 ASN A C 1
ATOM 950 O O . ASN A 1 125 ? 19.984 0.327 -26.441 1.00 94.94 125 ASN A O 1
ATOM 954 N N . PRO A 1 126 ? 18.306 1.824 -26.452 1.00 96.25 126 PRO A N 1
ATOM 955 C CA . PRO A 1 126 ? 17.666 1.298 -25.249 1.00 96.25 126 PRO A CA 1
ATOM 956 C C . PRO A 1 126 ? 16.875 0.007 -25.512 1.00 96.25 126 PRO A C 1
ATOM 958 O O . PRO A 1 126 ? 16.389 -0.194 -26.632 1.00 96.25 126 PRO A O 1
ATOM 961 N N . PRO A 1 127 ? 16.683 -0.851 -24.489 1.00 96.94 127 PRO A N 1
ATOM 962 C CA . PRO A 1 127 ? 15.728 -1.950 -24.577 1.00 96.94 127 PRO A CA 1
ATOM 963 C C . PRO A 1 127 ? 14.306 -1.384 -24.709 1.00 96.94 127 PRO A C 1
ATOM 965 O O . PRO A 1 127 ? 13.949 -0.425 -24.025 1.00 96.94 127 PRO A O 1
ATOM 968 N N . LYS A 1 128 ? 13.485 -1.961 -25.594 1.00 95.94 128 LYS A N 1
ATOM 969 C CA . LYS A 1 128 ? 12.128 -1.455 -25.900 1.00 95.94 128 LYS A CA 1
ATOM 970 C C . LYS A 1 128 ? 11.023 -2.447 -25.558 1.00 95.94 128 LYS A C 1
ATOM 972 O O . LYS A 1 128 ? 9.850 -2.180 -25.798 1.00 95.94 128 LYS A O 1
ATOM 977 N N . SER A 1 129 ? 11.392 -3.613 -25.044 1.00 95.88 129 SER A N 1
ATOM 978 C CA . SER A 1 129 ? 10.472 -4.706 -24.772 1.00 95.88 129 SER A CA 1
ATOM 979 C C . SER A 1 129 ? 10.994 -5.595 -23.651 1.00 95.88 129 SER A C 1
ATOM 981 O O . SER A 1 129 ? 12.189 -5.616 -23.359 1.00 95.88 129 SER A O 1
ATOM 983 N N . TRP A 1 130 ? 10.110 -6.406 -23.073 1.00 95.31 130 TRP A N 1
ATOM 984 C CA . TRP A 1 130 ? 10.517 -7.458 -22.140 1.00 95.31 130 TRP A CA 1
ATOM 985 C C . TRP A 1 130 ? 11.457 -8.476 -22.793 1.00 95.31 130 TRP A C 1
ATOM 987 O O . TRP A 1 130 ? 12.373 -8.967 -22.144 1.00 95.31 130 TRP A O 1
ATOM 997 N N . LYS A 1 131 ? 11.317 -8.728 -24.102 1.00 96.81 131 LYS A N 1
ATOM 998 C CA . LYS A 1 131 ? 12.276 -9.554 -24.846 1.00 96.81 131 LYS A CA 1
ATOM 999 C C . LYS A 1 131 ? 13.683 -8.953 -24.800 1.00 96.81 131 LYS A C 1
ATOM 1001 O O . LYS A 1 131 ? 14.632 -9.675 -24.524 1.00 96.81 131 LYS A O 1
ATOM 1006 N N . ASP A 1 132 ? 13.807 -7.646 -25.027 1.00 97.00 132 ASP A N 1
ATOM 1007 C CA . ASP A 1 132 ? 15.093 -6.946 -24.937 1.00 97.00 132 ASP A CA 1
ATOM 1008 C C . ASP A 1 132 ? 15.642 -6.939 -23.499 1.00 97.00 132 ASP A C 1
ATOM 1010 O O . ASP A 1 132 ? 16.845 -7.072 -23.299 1.00 97.00 132 ASP A O 1
ATOM 1014 N N . PHE A 1 133 ? 14.778 -6.832 -22.482 1.00 96.06 133 PHE A N 1
ATOM 1015 C CA . PHE A 1 133 ? 15.192 -6.917 -21.076 1.00 96.06 133 PHE A CA 1
ATOM 1016 C C . PHE A 1 133 ? 15.917 -8.240 -20.765 1.00 96.06 133 PHE A C 1
ATOM 1018 O O . PHE A 1 133 ? 16.976 -8.227 -20.121 1.00 96.06 133 PHE A O 1
ATOM 1025 N N . PHE A 1 134 ? 15.377 -9.359 -21.265 1.00 96.38 134 PHE A N 1
ATOM 1026 C CA . PHE A 1 134 ? 15.937 -10.705 -21.090 1.00 96.38 134 PHE A CA 1
ATOM 1027 C C . PHE A 1 134 ? 17.076 -11.049 -22.065 1.00 96.38 134 PHE A C 1
ATOM 1029 O O . PHE A 1 134 ? 17.787 -12.027 -21.840 1.00 96.38 134 PHE A O 1
ATOM 1036 N N . ASP A 1 135 ? 17.303 -10.249 -23.108 1.00 97.31 135 ASP A N 1
ATOM 1037 C CA . ASP A 1 135 ? 18.434 -10.411 -24.025 1.00 97.31 135 ASP A CA 1
ATOM 1038 C C . ASP A 1 135 ? 19.715 -9.818 -23.409 1.00 97.31 135 ASP A C 1
ATOM 1040 O O . ASP A 1 135 ? 20.090 -8.658 -23.616 1.00 97.31 135 ASP A O 1
ATOM 1044 N N . ILE A 1 136 ? 20.374 -10.622 -22.573 1.00 96.31 136 ILE A N 1
ATOM 1045 C CA . ILE A 1 136 ? 21.582 -10.217 -21.841 1.00 96.31 136 ILE A CA 1
ATOM 1046 C C . ILE A 1 136 ? 22.809 -10.047 -22.741 1.00 96.31 136 ILE A C 1
ATOM 1048 O O . ILE A 1 136 ? 23.730 -9.327 -22.357 1.00 96.31 136 ILE A O 1
ATOM 1052 N N . GLU A 1 137 ? 22.821 -10.676 -23.917 1.00 96.38 137 GLU A N 1
ATOM 1053 C CA . GLU A 1 137 ? 23.911 -10.546 -24.886 1.00 96.38 137 GLU A CA 1
ATOM 1054 C C . GLU A 1 137 ? 23.816 -9.205 -25.613 1.00 96.38 137 GLU A C 1
ATOM 1056 O O . GLU A 1 137 ? 24.800 -8.467 -25.696 1.00 96.38 137 GLU A O 1
ATOM 1061 N N . LYS A 1 138 ? 22.616 -8.846 -26.081 1.00 95.75 138 LYS A N 1
ATOM 1062 C CA . LYS A 1 138 ? 22.370 -7.580 -26.779 1.00 95.75 138 LYS A CA 1
ATOM 1063 C C . LYS A 1 138 ? 22.359 -6.378 -25.838 1.00 95.75 138 LYS A C 1
ATOM 1065 O O . LYS A 1 138 ? 22.792 -5.294 -26.226 1.00 95.75 138 LYS A O 1
ATOM 1070 N N . PHE A 1 139 ? 21.891 -6.556 -24.604 1.00 97.25 139 PHE A N 1
ATOM 1071 C CA . PHE A 1 139 ? 21.827 -5.498 -23.595 1.00 97.25 139 PHE A CA 1
ATOM 1072 C C . PHE A 1 139 ? 22.589 -5.916 -22.331 1.00 97.25 139 PHE A C 1
ATOM 1074 O O . PHE A 1 139 ? 21.965 -6.210 -21.322 1.00 97.25 139 PHE A O 1
ATOM 1081 N N . PRO A 1 140 ? 23.927 -5.971 -22.302 1.00 95.56 140 PRO A N 1
ATOM 1082 C CA . PRO A 1 140 ? 24.662 -6.448 -21.126 1.00 95.56 140 PRO A CA 1
ATOM 1083 C C . PRO A 1 140 ? 24.483 -5.520 -19.917 1.00 95.56 140 PRO A C 1
ATOM 1085 O O . PRO A 1 140 ? 24.574 -4.302 -20.049 1.00 95.56 140 PRO A O 1
ATOM 1088 N N . GLY A 1 141 ? 24.284 -6.058 -18.706 1.00 94.25 141 GLY A N 1
ATOM 1089 C CA . GLY A 1 141 ? 24.109 -5.258 -17.483 1.00 94.25 141 GLY A CA 1
ATOM 1090 C C . GLY A 1 141 ? 23.411 -5.944 -16.314 1.00 94.25 141 GLY A C 1
ATOM 1091 O O . GLY A 1 141 ? 22.763 -6.971 -16.486 1.00 94.25 141 GLY A O 1
ATOM 1092 N N . SER A 1 142 ? 23.509 -5.345 -15.129 1.00 95.69 142 SER A N 1
ATOM 1093 C CA . SER A 1 142 ? 22.730 -5.778 -13.968 1.00 95.69 142 SER A CA 1
ATOM 1094 C C . SER A 1 142 ? 21.243 -5.513 -14.194 1.00 95.69 142 SER A C 1
ATOM 1096 O O . SER A 1 142 ? 20.874 -4.467 -14.733 1.00 95.69 142 SER A O 1
ATOM 1098 N N . ARG A 1 143 ? 20.405 -6.468 -13.791 1.00 95.25 143 ARG A N 1
ATOM 1099 C CA . ARG A 1 143 ? 18.945 -6.355 -13.794 1.00 95.25 143 ARG A CA 1
ATOM 1100 C C . ARG A 1 143 ? 18.439 -6.320 -12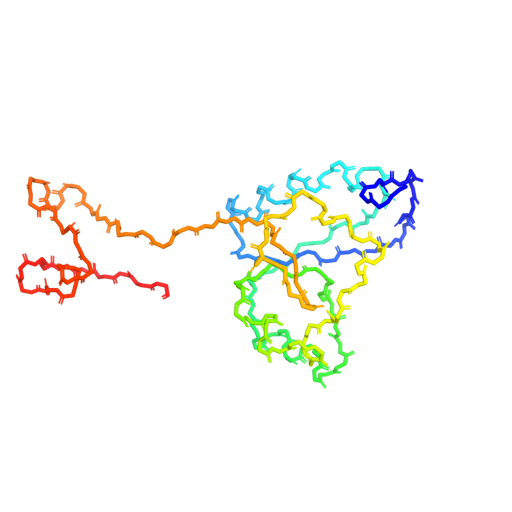.363 1.00 95.25 143 ARG A C 1
ATOM 1102 O O . ARG A 1 143 ? 19.018 -6.962 -11.492 1.00 95.25 143 ARG A O 1
ATOM 1109 N N . ALA A 1 144 ? 17.341 -5.608 -12.177 1.00 93.62 144 ALA A N 1
ATOM 1110 C CA . ALA A 1 144 ? 16.481 -5.728 -11.019 1.00 93.62 144 ALA A CA 1
ATOM 1111 C C . ALA A 1 144 ? 15.080 -6.067 -11.535 1.00 93.62 144 ALA A C 1
ATOM 1113 O O . ALA A 1 144 ? 14.654 -5.529 -12.560 1.00 93.62 144 ALA A O 1
ATOM 1114 N N . LEU A 1 145 ? 14.423 -6.991 -10.852 1.00 88.12 145 LEU A N 1
ATOM 1115 C CA . LEU A 1 145 ? 13.010 -7.304 -10.989 1.00 88.12 145 LEU A CA 1
ATOM 1116 C C . LEU A 1 145 ? 12.428 -7.244 -9.583 1.00 88.12 145 LEU A C 1
ATOM 1118 O O . LEU A 1 145 ? 13.134 -7.559 -8.621 1.00 88.12 145 LEU A O 1
ATOM 1122 N N . GLU A 1 146 ? 11.185 -6.797 -9.508 1.00 70.56 146 GLU A N 1
ATOM 1123 C CA . GLU A 1 146 ? 10.346 -6.939 -8.321 1.00 70.56 146 GLU A CA 1
ATOM 1124 C C . GLU A 1 146 ? 9.805 -8.370 -8.232 1.00 70.56 146 GLU A C 1
ATOM 1126 O O . GLU A 1 146 ? 9.478 -8.941 -9.304 1.00 70.56 146 GLU A O 1
#

Foldseek 3Di:
DQVDAAAQQQAPAEAEEEEADDPVVVVVVVVCVVNCRRNVYHYHYDDDDDVVVLLVCQVVVNDPHDHYDDPPPPCVVQPPNSFDFDDVVRHDCVPPDPPQDDRRDHDPDDDDDDDDDDCVQQPPHDQDDPVSVPPCVNRPDDDDDD

Radius of gyration: 19.88 Å; chains: 1; bounding box: 48×33×51 Å

Secondary structure (DSSP, 8-state):
-TT---TTTTTT-EEEEE---HHHHHHHHHHTHHHHHHH--EEEEE----HHHHHHHHHHT-----EE---SHHHHHTBTTTBPPP-TTTS--TTSPTT--BTTB--S----------HHHHTTS---SHHHHH-TTTS-S-----

=== Feature glossary ===
Key to the feature types in this record:

— What the protein is —

Primary structure: the covalent order of the twenty standard amino acids along the backbone. Two proteins with the same sequence will (almost always) fold to the same structure; two with 30% identity often share a fold but not the details.

Database cross-references. InterPro integrates a dozen domain/family signature databases into unified entries with residue-range hits. GO terms attach function/process/location labels with evidence codes. CATH codes position the fold in a four-level structural taxonomy. Organism is the NCBI-taxonomy species name.

— Where its atoms are —

The mmCIF block holds the 3D Cartesian coordinates of each backbone atom (N, Cα, C, O) in ångströms. mmCIF is the PDB's canonical archive format — a tagged-loop text representation of the atomic model.

Six rendered views show the 3D structure from the faces of a cube — i.e. along ±x, ±y, ±z. Rendering representation is drawn randomly per protein from cartoon (secondary-structure ribbons), sticks (backbone bonds), or molecular surface; coloring is either N→C rainbow (blue at the N-terminus through red at the C-terminus) or one color per chain.

— Local backbone conformation —

DSSP 8-state secondary structure assigns each residue one of H (α-helix), G (3₁₀-helix), I (π-helix), E (extended β-strand), B (isolated β-bridge), T (hydrogen-bonded turn), S (bend), or '-' (coil). The assignment is computed from backbone hydrogen-bond geometry via the Kabsch–Sander algorithm.

P-SEA three-state annotation labels each residue as helix, strand, or coil based purely on the geometry of the Cα trace. It serves as a fallback when the full backbone (and thus DSSP) is unavailable.

The φ/ψ torsion pair specifies the backbone conformation at each residue. φ rotates about the N–Cα bond, ψ about the Cα–C bond. Steric clashes forbid most of the (φ, ψ) plane — the allowed regions (α-helix basin, β-sheet basin, left-handed helix) are the Ramachandran-allowed regions.

— Global shape and packing —

The geometric summary reports three shape descriptors. Rg (radius of gyration) measures how spread out the Cα atoms are about their centre of mass; compact globular proteins have small Rg, elongated or unfolded ones large. Cα contacts (<8 Å, |i−j|>4) count long-range residue pairs in spatial proximity — high for tightly packed folds, near zero for rods or random coil. The bounding-box extents give the protein's footprint along x, y, z in Å.

Accessible surface area quantifies burial. A residue with SASA near zero is packed into the hydrophobic core; one with SASA >100 Å² sits on the surface. Computed here via the Shrake–Rupley numerical algorithm with a 1.4 Å probe.

Plot images: a contact map (which residues are close in 3D, as an N×N binary image), a Ramachandran scatter (backbone torsion angles, revealing secondary-structure composition at a glance), and — for AlphaFold structures — a PAE heatmap (pairwise prediction confidence).

— Structural neighborhood —

The Foldseek 3Di string encodes local tertiary geometry as a 20-letter alphabet — one character per residue — derived from the relative positions of nearby Cα atoms. Unlike the amino-acid sequence, 3Di is a direct function of the 3D structure, so two proteins with the same fold have similar 3Di strings even at low sequence identity.

Nearest PDB neighbors are the top structural matches found by Foldseek when searching this structure against the entire Protein Data Bank. Each hit reports a TM-score (0 to 1; >0.5 almost always implies the same fold) and an E-value. These are *structural* homologs — they may share no detectable sequence similarity.

— Confidence and disorder —

For AlphaFold models, the B-factor field carries pLDDT — the model's own estimate of local accuracy on a 0–100 scale. Regions with pLDDT<50 should be treated as essentially unmodeled; they often correspond to intrinsically disordered segments.

B-factor (Debye–Waller factor) reflects atomic displacement in the crystal lattice. It is an experimental observable (units Å²), not a prediction; low values mean the atom is pinned down, high values mean it moves or is heterogeneous across the crystal.

Predicted aligned error is AlphaFold's pairwise confidence. Unlike pLDDT (per-residue), PAE is per-residue-pair and captures whether two parts of the structure are correctly placed relative to each other. Units are ångströms of expected positional error.